Protein AF-A0A351UWR7-F1 (afdb_monomer_lite)

Radius of gyration: 14.86 Å; chains: 1; bounding box: 31×18×54 Å

Sequence (69 aa):
MKKIFGLFKTHLDIGFTDMAKNVTENYMNHFLPNAMKIARQMRGEKERFIWTTGSLAWTAIYHTHRMHE

pLDDT: mean 77.47, std 13.75, range [38.62, 93.44]

Structure (mmCIF, N/CA/C/O backbone):
data_AF-A0A351UWR7-F1
#
_entry.id   AF-A0A351UWR7-F1
#
loop_
_atom_site.group_PDB
_atom_site.id
_atom_site.type_symbol
_atom_site.label_atom_id
_atom_site.label_alt_id
_atom_site.label_comp_id
_atom_site.label_asym_id
_atom_site.label_entity_id
_atom_site.label_seq_id
_atom_site.pdbx_PDB_ins_code
_atom_site.Cartn_x
_atom_site.Cartn_y
_atom_site.Cartn_z
_atom_site.occupancy
_atom_site.B_iso_or_equiv
_atom_site.auth_seq_id
_atom_site.auth_comp_id
_atom_site.auth_asym_id
_atom_site.auth_atom_id
_atom_site.pdbx_PDB_model_num
ATOM 1 N N . MET A 1 1 ? -6.141 9.647 31.068 1.00 73.38 1 MET A N 1
ATOM 2 C CA . MET A 1 1 ? -5.471 8.702 30.140 1.00 73.38 1 MET A CA 1
ATOM 3 C C . MET A 1 1 ? -5.274 9.378 28.789 1.00 73.38 1 MET A C 1
ATOM 5 O O . MET A 1 1 ? -6.172 10.104 28.379 1.00 73.38 1 MET A O 1
ATOM 9 N N . LYS A 1 2 ? -4.138 9.175 28.105 1.00 88.75 2 LYS A N 1
ATOM 10 C CA . LYS A 1 2 ? -3.922 9.693 26.740 1.00 88.75 2 LYS A CA 1
ATOM 11 C C . LYS A 1 2 ? -4.423 8.670 25.715 1.00 88.75 2 LYS A C 1
ATOM 13 O O . LYS A 1 2 ? -4.129 7.486 25.847 1.00 88.75 2 LYS A O 1
ATOM 18 N N . LYS A 1 3 ? -5.184 9.120 24.716 1.00 87.94 3 LYS A N 1
ATOM 19 C CA . LYS A 1 3 ? -5.655 8.280 23.607 1.00 87.94 3 LYS A CA 1
ATOM 20 C C . LYS A 1 3 ? -4.551 8.169 22.554 1.00 87.94 3 LYS A C 1
ATOM 22 O O . LYS A 1 3 ? -4.027 9.192 22.124 1.00 87.94 3 LYS A O 1
ATOM 27 N N . ILE A 1 4 ? -4.215 6.947 22.152 1.00 86.50 4 ILE A N 1
ATOM 28 C CA . ILE A 1 4 ? -3.227 6.663 21.104 1.00 86.50 4 ILE A CA 1
ATOM 29 C C . ILE A 1 4 ? -3.975 6.186 19.861 1.00 86.50 4 ILE A C 1
ATOM 31 O O . ILE A 1 4 ? -4.873 5.351 19.959 1.00 86.50 4 ILE A O 1
ATOM 35 N N . PHE A 1 5 ? -3.606 6.723 18.701 1.00 81.56 5 PHE A N 1
ATOM 36 C CA . PHE A 1 5 ? -4.113 6.283 17.406 1.00 81.56 5 PHE A CA 1
ATOM 37 C C . PHE A 1 5 ? -2.994 5.561 16.657 1.00 81.56 5 PHE A C 1
ATOM 39 O O . PHE A 1 5 ? -1.931 6.136 16.435 1.00 81.56 5 PHE A O 1
ATOM 46 N N . GLY A 1 6 ? -3.233 4.308 16.273 1.00 75.94 6 GLY A N 1
ATOM 47 C CA . GLY A 1 6 ? -2.364 3.583 15.350 1.00 75.94 6 GLY A CA 1
ATOM 48 C C . GLY A 1 6 ? -2.751 3.918 13.914 1.00 75.94 6 GLY A C 1
ATOM 49 O O . GLY A 1 6 ? -3.892 3.677 13.523 1.00 75.94 6 GLY A O 1
ATOM 50 N N . LEU A 1 7 ? -1.821 4.482 13.142 1.00 76.31 7 LEU A N 1
ATOM 51 C CA . LEU A 1 7 ? -2.001 4.720 11.711 1.00 76.31 7 LEU A CA 1
ATOM 52 C C . LEU A 1 7 ? -1.012 3.870 10.922 1.00 76.31 7 LEU A C 1
ATOM 54 O O . LEU A 1 7 ? 0.196 3.942 11.141 1.00 76.31 7 LEU A O 1
ATOM 58 N N . PHE A 1 8 ? -1.536 3.113 9.965 1.00 75.31 8 PHE A N 1
ATOM 59 C CA . PHE A 1 8 ? -0.734 2.346 9.025 1.00 75.31 8 PHE A CA 1
ATOM 60 C C . PHE A 1 8 ? -0.598 3.151 7.735 1.00 75.31 8 PHE A C 1
ATOM 62 O O . PHE A 1 8 ? -1.599 3.519 7.121 1.00 75.31 8 PHE A O 1
ATOM 69 N N . LYS A 1 9 ? 0.642 3.434 7.327 1.00 75.44 9 LYS A N 1
ATOM 70 C CA . LYS A 1 9 ? 0.942 4.086 6.049 1.00 75.44 9 LYS A CA 1
ATOM 71 C C . LYS A 1 9 ? 1.984 3.304 5.275 1.00 75.44 9 LYS A C 1
ATOM 73 O O . LYS A 1 9 ? 2.893 2.722 5.863 1.00 75.44 9 LYS A O 1
ATOM 78 N N . THR A 1 10 ? 1.887 3.385 3.957 1.00 76.62 10 THR A N 1
ATOM 79 C CA . THR A 1 10 ? 2.898 2.872 3.036 1.00 76.62 10 THR A CA 1
ATOM 80 C C . THR A 1 10 ? 3.496 4.061 2.297 1.00 76.62 10 THR A C 1
ATOM 82 O O . THR A 1 10 ? 2.756 4.870 1.741 1.00 76.62 10 THR A O 1
ATOM 85 N N . HIS A 1 11 ? 4.820 4.197 2.326 1.00 79.56 11 HIS A N 1
ATOM 86 C CA . HIS A 1 11 ? 5.515 5.130 1.442 1.00 79.56 11 HIS A CA 1
ATOM 87 C C . HIS A 1 11 ? 5.630 4.487 0.057 1.00 79.56 11 HIS A C 1
ATOM 89 O O . HIS A 1 11 ? 5.828 3.277 -0.029 1.00 79.56 11 HIS A O 1
ATOM 95 N N . LEU A 1 12 ? 5.424 5.265 -1.002 1.00 78.50 12 LEU A N 1
ATOM 96 C CA . LEU A 1 12 ? 5.438 4.773 -2.375 1.00 78.50 12 LEU A CA 1
ATOM 97 C C . LEU A 1 12 ? 6.536 5.503 -3.137 1.00 78.50 12 LEU A C 1
ATOM 99 O O . LEU A 1 12 ? 6.392 6.689 -3.426 1.00 78.50 12 LEU A O 1
ATOM 103 N N . ASP A 1 13 ? 7.563 4.752 -3.513 1.00 80.94 13 ASP A N 1
ATOM 104 C CA . ASP A 1 13 ? 8.670 5.232 -4.330 1.00 80.94 13 ASP A CA 1
ATOM 105 C C . ASP A 1 13 ? 8.671 4.492 -5.669 1.00 80.94 13 ASP A C 1
ATOM 107 O O . ASP A 1 13 ? 9.024 3.315 -5.751 1.00 80.94 13 ASP A O 1
ATOM 111 N N . ILE A 1 14 ? 8.254 5.172 -6.736 1.00 80.31 14 ILE A N 1
ATOM 112 C CA . ILE A 1 14 ? 8.196 4.597 -8.085 1.00 80.31 14 ILE A CA 1
ATOM 113 C C . ILE A 1 14 ? 9.509 4.894 -8.801 1.00 80.31 14 ILE A C 1
ATOM 115 O O . ILE A 1 14 ? 9.882 6.056 -8.939 1.00 80.31 14 ILE A O 1
ATOM 119 N N . GLY A 1 15 ? 10.192 3.860 -9.296 1.00 74.06 15 GLY A N 1
ATOM 120 C CA . GLY A 1 15 ? 11.445 4.038 -10.037 1.00 74.06 15 GLY A CA 1
ATOM 121 C C . GLY A 1 15 ? 12.687 4.208 -9.159 1.00 74.06 15 GLY A C 1
ATOM 122 O O . GLY A 1 15 ? 13.768 4.419 -9.697 1.00 74.06 15 GLY A O 1
ATOM 123 N N . PHE A 1 16 ? 12.545 4.127 -7.831 1.00 80.06 16 PHE A N 1
ATOM 124 C CA . PHE A 1 16 ? 13.667 4.196 -6.890 1.00 80.06 16 PHE A CA 1
ATOM 125 C C . PHE A 1 16 ? 14.107 2.808 -6.415 1.00 80.06 16 PHE A C 1
ATOM 127 O O . PHE A 1 16 ? 15.285 2.475 -6.471 1.00 80.06 16 PHE A O 1
ATOM 134 N N . THR A 1 17 ? 13.156 1.989 -5.958 1.00 82.12 17 THR A N 1
ATOM 135 C CA . THR A 1 17 ? 13.422 0.643 -5.423 1.00 82.12 17 THR A CA 1
ATOM 136 C C . THR A 1 17 ? 13.512 -0.429 -6.507 1.00 82.12 17 THR A C 1
ATOM 138 O O . THR A 1 17 ? 14.187 -1.434 -6.312 1.00 82.12 17 THR A O 1
ATOM 141 N N . ASP A 1 18 ? 12.846 -0.210 -7.641 1.00 88.62 18 ASP A N 1
ATOM 142 C CA . ASP A 1 18 ? 12.896 -1.027 -8.855 1.00 88.62 18 ASP A CA 1
ATOM 143 C C . ASP A 1 18 ? 12.367 -0.187 -10.036 1.00 88.62 18 ASP A C 1
ATOM 145 O O . ASP A 1 18 ? 11.902 0.947 -9.849 1.00 88.62 18 ASP A O 1
ATOM 149 N N . MET A 1 19 ? 12.402 -0.734 -11.253 1.00 90.19 19 MET A N 1
ATOM 150 C CA . MET A 1 19 ? 11.793 -0.145 -12.437 1.00 90.19 19 MET A CA 1
ATOM 151 C C . MET A 1 19 ? 10.361 0.301 -12.138 1.00 90.19 19 MET A C 1
ATOM 153 O O . MET A 1 19 ? 9.549 -0.453 -11.599 1.00 90.19 19 MET A O 1
ATOM 157 N N . ALA A 1 20 ? 10.032 1.523 -12.563 1.00 85.81 20 ALA A N 1
ATOM 158 C CA . ALA A 1 20 ? 8.720 2.128 -12.350 1.00 85.81 20 ALA A CA 1
ATOM 159 C C . ALA A 1 20 ? 7.563 1.201 -12.764 1.00 85.81 20 ALA A C 1
ATOM 161 O O . ALA A 1 20 ? 6.549 1.129 -12.068 1.00 85.81 20 ALA A O 1
ATOM 162 N N . LYS A 1 21 ? 7.746 0.451 -13.860 1.00 86.69 21 LYS A N 1
ATOM 163 C CA . LYS A 1 21 ? 6.798 -0.559 -14.336 1.00 86.69 21 LYS A CA 1
ATOM 164 C C . LYS A 1 21 ? 6.568 -1.662 -13.299 1.00 86.69 21 LYS A C 1
ATOM 166 O O . LYS A 1 21 ? 5.427 -1.868 -12.906 1.00 86.69 21 LYS A O 1
ATOM 171 N N . ASN A 1 22 ? 7.629 -2.310 -12.822 1.00 89.44 22 ASN A N 1
ATOM 172 C CA . ASN A 1 22 ? 7.536 -3.420 -11.869 1.00 89.44 22 ASN A CA 1
ATOM 173 C C . ASN A 1 22 ? 6.900 -2.975 -10.550 1.00 89.44 22 ASN A C 1
ATOM 175 O O . ASN A 1 22 ? 6.009 -3.648 -10.032 1.00 89.44 22 ASN A O 1
ATOM 179 N N . VAL A 1 23 ? 7.311 -1.812 -10.026 1.00 86.38 23 VAL A N 1
ATOM 180 C CA . VAL A 1 23 ? 6.713 -1.248 -8.806 1.00 86.38 23 VAL A CA 1
ATOM 181 C C . VAL A 1 23 ? 5.221 -1.006 -9.021 1.00 86.38 23 VAL A C 1
ATOM 183 O O . VAL A 1 23 ? 4.406 -1.424 -8.201 1.00 86.38 23 VAL A O 1
ATOM 186 N N . THR A 1 24 ? 4.845 -0.394 -10.146 1.00 84.50 24 THR A N 1
ATOM 187 C CA . THR A 1 24 ? 3.436 -0.130 -10.464 1.00 84.50 24 THR A CA 1
ATOM 188 C C . THR A 1 24 ? 2.642 -1.430 -10.581 1.00 84.50 24 THR A C 1
ATOM 190 O O . THR A 1 24 ? 1.624 -1.575 -9.909 1.00 84.50 24 THR A O 1
ATOM 193 N N . GLU A 1 25 ? 3.120 -2.408 -11.352 1.00 86.69 25 GLU A N 1
ATOM 194 C CA . GLU A 1 25 ? 2.471 -3.717 -11.511 1.00 86.69 25 GLU A CA 1
ATOM 195 C C . GLU A 1 25 ? 2.304 -4.441 -10.172 1.00 86.69 25 GLU A C 1
ATOM 197 O O . GLU A 1 25 ? 1.249 -5.016 -9.905 1.00 86.69 25 GLU A O 1
ATOM 202 N N . ASN A 1 26 ? 3.295 -4.364 -9.283 1.00 87.06 26 ASN A N 1
ATOM 203 C CA . ASN A 1 26 ? 3.205 -4.975 -7.964 1.00 87.06 26 ASN A CA 1
ATOM 204 C C . ASN A 1 26 ? 2.126 -4.313 -7.085 1.00 87.06 26 ASN A C 1
ATOM 206 O O . ASN A 1 26 ? 1.350 -4.995 -6.408 1.00 87.06 26 ASN A O 1
ATOM 210 N N . TYR A 1 27 ? 2.015 -2.982 -7.136 1.00 86.00 27 TYR A N 1
ATOM 211 C CA . TYR A 1 27 ? 0.927 -2.263 -6.468 1.00 86.00 27 TYR A CA 1
ATOM 212 C C . TYR A 1 27 ? -0.446 -2.633 -7.030 1.00 86.00 27 TYR A C 1
ATOM 214 O O . TYR A 1 27 ? -1.368 -2.883 -6.248 1.00 86.00 27 TYR A O 1
ATOM 222 N N . MET A 1 28 ? -0.566 -2.719 -8.354 1.00 84.81 28 MET A N 1
ATOM 223 C CA . MET A 1 28 ? -1.807 -3.070 -9.048 1.00 84.81 28 MET A CA 1
ATOM 224 C C . MET A 1 28 ? -2.273 -4.489 -8.744 1.00 84.81 28 MET A C 1
ATOM 226 O O . MET A 1 28 ? -3.446 -4.703 -8.439 1.00 84.81 28 MET A O 1
ATOM 230 N N . ASN A 1 29 ? -1.355 -5.450 -8.806 1.00 88.38 29 ASN A N 1
ATOM 231 C CA . ASN A 1 29 ? -1.701 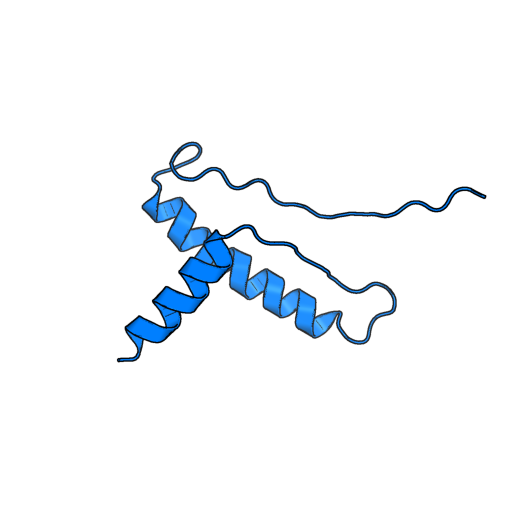-6.866 -8.800 1.00 88.38 29 ASN A CA 1
ATOM 232 C C . ASN A 1 29 ? -1.687 -7.474 -7.394 1.00 88.38 29 ASN A C 1
ATOM 234 O O . ASN A 1 29 ? -2.368 -8.471 -7.158 1.00 88.38 29 ASN A O 1
ATOM 238 N N . HIS A 1 30 ? -0.966 -6.870 -6.441 1.00 89.44 30 HIS A N 1
ATOM 239 C CA . HIS A 1 30 ? -0.807 -7.437 -5.101 1.00 89.44 30 HIS A CA 1
ATOM 240 C C . HIS A 1 30 ? -1.244 -6.484 -3.988 1.00 89.44 30 HIS A C 1
ATOM 242 O O . HIS A 1 30 ? -2.127 -6.839 -3.203 1.00 89.44 30 HIS A O 1
ATOM 248 N N . PHE A 1 31 ? -0.673 -5.279 -3.886 1.00 87.12 31 PHE A N 1
ATOM 249 C CA . PHE A 1 31 ? -0.920 -4.429 -2.711 1.00 87.12 31 PHE A CA 1
ATOM 250 C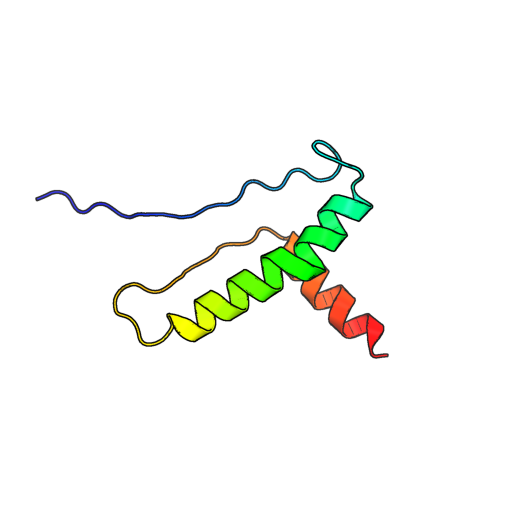 C . PHE A 1 31 ? -2.343 -3.861 -2.663 1.00 87.12 31 PHE A C 1
ATOM 252 O O . PHE A 1 31 ? -3.014 -4.011 -1.637 1.00 87.12 31 PHE A O 1
ATOM 259 N N . LEU A 1 32 ? -2.835 -3.263 -3.757 1.00 85.38 32 LEU A N 1
ATOM 260 C CA . LEU A 1 32 ? -4.194 -2.712 -3.811 1.00 85.38 32 LEU A CA 1
ATOM 261 C C . LEU A 1 32 ? -5.264 -3.806 -3.595 1.00 85.38 32 LEU A C 1
ATOM 263 O O . LEU A 1 32 ? -6.121 -3.620 -2.721 1.00 85.38 32 LEU A O 1
ATOM 267 N N . PRO A 1 33 ? -5.230 -4.967 -4.290 1.00 87.81 33 PRO A N 1
ATOM 268 C CA . PRO A 1 33 ? -6.226 -6.019 -4.091 1.00 87.81 33 PRO A CA 1
ATOM 269 C C . PRO A 1 33 ? -6.238 -6.582 -2.669 1.00 87.81 33 PRO A C 1
ATOM 271 O O . PRO A 1 33 ? -7.312 -6.772 -2.087 1.00 87.81 33 PRO A O 1
ATOM 274 N N . ASN A 1 34 ? -5.061 -6.804 -2.077 1.00 88.94 34 ASN A N 1
ATOM 275 C CA . ASN A 1 34 ? -4.965 -7.320 -0.714 1.00 88.94 34 ASN A CA 1
ATOM 276 C C . ASN A 1 34 ? -5.485 -6.312 0.310 1.00 88.94 34 ASN A C 1
ATOM 278 O O . ASN A 1 34 ? -6.265 -6.688 1.185 1.00 88.94 34 ASN A O 1
ATOM 282 N N . ALA A 1 35 ? -5.149 -5.030 0.173 1.00 86.81 35 ALA A N 1
ATOM 283 C CA . ALA A 1 35 ? -5.681 -4.001 1.059 1.00 86.81 35 ALA A CA 1
ATOM 284 C C . ALA A 1 35 ? -7.215 -3.906 0.980 1.00 86.81 35 ALA A C 1
ATOM 286 O O . ALA A 1 35 ? -7.880 -3.834 2.015 1.00 86.81 35 ALA A O 1
ATOM 287 N N . MET A 1 36 ? -7.801 -3.993 -0.222 1.00 87.25 36 MET A N 1
ATOM 288 C CA . MET A 1 36 ? -9.260 -4.051 -0.392 1.00 87.25 36 MET A CA 1
ATOM 289 C C . MET A 1 36 ? -9.877 -5.305 0.238 1.00 87.25 36 MET A C 1
ATOM 291 O O . MET A 1 36 ? -10.959 -5.236 0.829 1.00 87.25 36 MET A O 1
ATOM 295 N N . LYS A 1 37 ? -9.215 -6.463 0.127 1.00 90.81 37 LYS A N 1
ATOM 296 C CA . LYS A 1 37 ? -9.654 -7.707 0.776 1.00 90.81 37 LYS A CA 1
ATOM 297 C C . LYS A 1 37 ? -9.705 -7.544 2.296 1.00 90.81 37 LYS A C 1
ATOM 299 O O . LYS A 1 37 ? -10.758 -7.803 2.877 1.00 90.81 37 LYS A O 1
ATOM 304 N N . ILE A 1 38 ? -8.630 -7.049 2.908 1.00 90.19 38 ILE A N 1
ATOM 305 C CA . ILE A 1 38 ? -8.568 -6.809 4.356 1.00 90.19 38 ILE A CA 1
ATOM 306 C C . ILE A 1 38 ? -9.615 -5.774 4.785 1.00 90.19 38 ILE A C 1
ATOM 308 O O . ILE A 1 38 ? -10.359 -6.012 5.734 1.00 90.19 38 ILE A O 1
ATOM 312 N N . ALA A 1 39 ? -9.759 -4.670 4.044 1.00 88.56 39 ALA A N 1
ATOM 313 C CA . ALA A 1 39 ? -10.773 -3.652 4.322 1.00 88.56 39 ALA A CA 1
ATOM 314 C C . ALA A 1 39 ? -12.203 -4.220 4.320 1.00 88.56 39 ALA A C 1
ATOM 316 O O . ALA A 1 39 ? -13.033 -3.820 5.136 1.00 88.56 39 ALA A O 1
ATOM 317 N N . ARG A 1 40 ? -12.509 -5.157 3.410 1.00 90.31 40 ARG A N 1
ATOM 318 C CA . ARG A 1 40 ? -13.805 -5.854 3.389 1.00 90.31 40 ARG A CA 1
ATOM 319 C C . ARG A 1 40 ? -13.974 -6.778 4.590 1.00 90.31 40 ARG A C 1
ATOM 321 O O . ARG A 1 40 ? -15.031 -6.739 5.210 1.00 90.31 40 ARG A O 1
ATOM 328 N N . GLN A 1 41 ? -12.950 -7.560 4.926 1.00 93.44 41 GLN A N 1
ATOM 329 C CA . GLN A 1 41 ? -12.992 -8.494 6.056 1.00 93.44 41 GLN A CA 1
ATOM 330 C C . GLN A 1 41 ? -13.150 -7.770 7.399 1.00 93.44 41 GLN A C 1
ATOM 332 O O . GLN A 1 41 ? -13.915 -8.214 8.242 1.00 93.44 41 GLN A O 1
ATOM 337 N N . MET A 1 42 ? -12.502 -6.617 7.571 1.00 92.38 42 MET A N 1
ATOM 338 C CA . MET A 1 42 ? -12.506 -5.862 8.831 1.00 92.38 42 MET A CA 1
ATOM 339 C C . MET A 1 42 ? -13.633 -4.821 8.926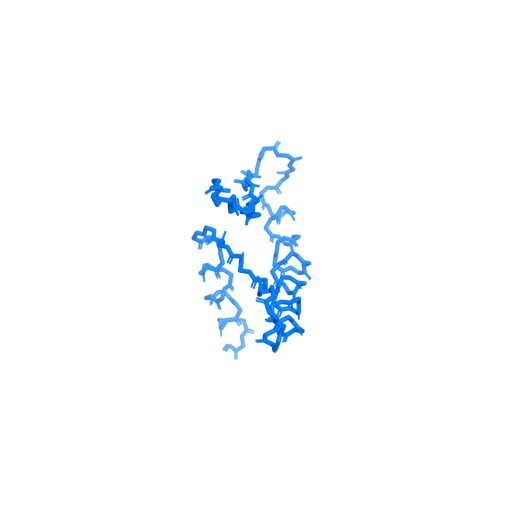 1.00 92.38 42 MET A C 1
ATOM 341 O O . MET A 1 42 ? -13.639 -3.989 9.830 1.00 92.38 42 MET A O 1
ATOM 345 N N . ARG A 1 43 ? -14.592 -4.817 7.990 1.00 88.69 43 ARG A N 1
ATOM 346 C CA . ARG A 1 43 ? -15.668 -3.809 7.952 1.00 88.69 43 ARG A CA 1
ATOM 347 C C . ARG A 1 43 ? -16.635 -3.913 9.136 1.00 88.69 43 ARG A C 1
ATOM 349 O O . ARG A 1 43 ? -17.167 -2.886 9.550 1.00 88.69 43 ARG A O 1
ATOM 356 N N . GLY A 1 44 ? -16.872 -5.127 9.633 1.00 90.25 44 GLY A N 1
ATOM 357 C CA . GLY A 1 44 ? -17.737 -5.397 10.788 1.00 90.25 44 GLY A CA 1
ATOM 358 C C . GLY A 1 44 ? -17.010 -5.374 12.133 1.00 90.25 44 GLY A C 1
ATOM 359 O O . GLY A 1 44 ? -17.659 -5.442 13.171 1.00 90.25 44 GLY A O 1
ATOM 360 N N . GLU A 1 45 ? -15.683 -5.261 12.117 1.00 91.31 45 GLU A N 1
ATOM 361 C CA . GLU A 1 45 ? -14.864 -5.292 13.322 1.00 91.31 45 GLU A CA 1
ATOM 362 C C . GLU A 1 45 ? -14.808 -3.921 13.998 1.00 91.31 45 GLU A C 1
ATOM 364 O O . GLU A 1 45 ? -14.927 -2.867 13.359 1.00 91.31 45 GLU A O 1
ATOM 369 N N . LYS A 1 46 ? -14.5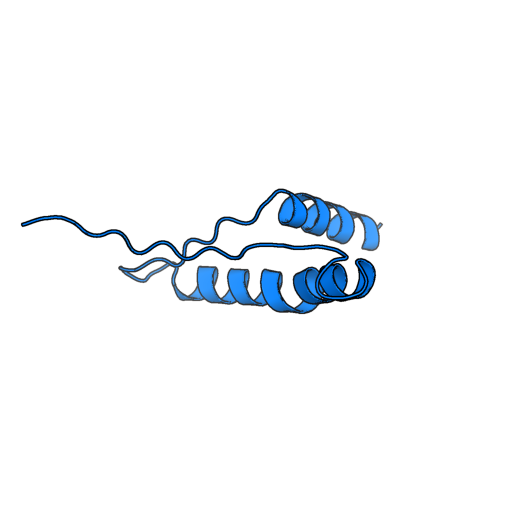90 -3.933 15.316 1.00 87.00 46 LYS A N 1
ATOM 370 C CA . LYS A 1 46 ? -14.421 -2.710 16.110 1.00 87.00 46 LYS A CA 1
ATOM 371 C C . LYS A 1 46 ? -13.201 -1.919 15.634 1.00 87.00 46 LYS A C 1
ATOM 373 O O . LYS A 1 46 ? -13.268 -0.697 15.464 1.00 87.00 46 LYS A O 1
ATOM 378 N N . GLU A 1 47 ? -12.099 -2.613 15.379 1.00 84.12 47 GLU A N 1
ATOM 379 C CA . GLU A 1 47 ? -10.896 -2.070 14.764 1.00 84.12 47 GLU A CA 1
ATOM 380 C C . GLU A 1 47 ? -10.990 -2.198 13.239 1.00 84.12 47 GLU A C 1
ATOM 382 O O . GLU A 1 47 ? -10.654 -3.223 12.653 1.00 84.12 47 GLU A O 1
ATOM 387 N N . ARG A 1 48 ? -11.445 -1.137 12.565 1.00 85.06 48 ARG A N 1
ATOM 388 C CA . ARG A 1 48 ? -11.515 -1.113 11.097 1.00 85.06 48 ARG A CA 1
ATOM 389 C C . ARG A 1 48 ? -10.131 -0.952 10.477 1.00 85.06 48 ARG A C 1
ATOM 391 O O . ARG A 1 48 ? -9.338 -0.122 10.919 1.00 85.06 48 ARG A O 1
ATOM 398 N N . PHE A 1 49 ? -9.892 -1.645 9.368 1.00 85.62 49 PHE A N 1
ATOM 399 C CA . PHE A 1 49 ? -8.741 -1.368 8.516 1.00 85.62 49 PHE A CA 1
ATOM 400 C C . PHE A 1 49 ? -9.024 -0.164 7.613 1.00 85.62 49 PHE A C 1
ATOM 402 O O . PHE A 1 49 ? -9.890 -0.218 6.738 1.00 85.62 49 PHE A O 1
ATOM 409 N N . ILE A 1 50 ? -8.292 0.927 7.839 1.00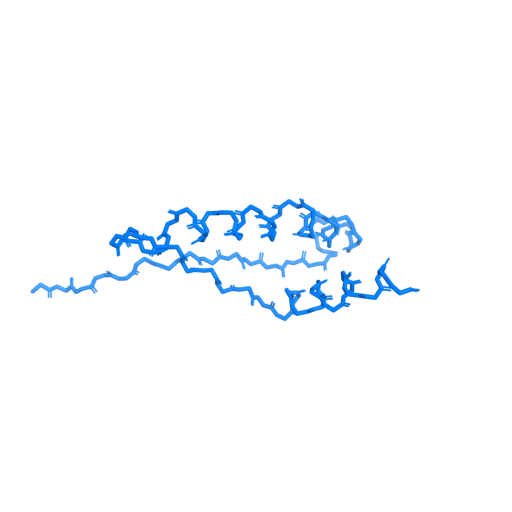 80.06 50 ILE A N 1
ATOM 410 C CA . ILE A 1 50 ? -8.350 2.147 7.031 1.00 80.06 50 ILE A CA 1
ATOM 411 C C . ILE A 1 50 ? -6.985 2.320 6.378 1.00 80.06 50 ILE A C 1
ATOM 413 O O . ILE A 1 50 ? -5.990 2.530 7.068 1.00 80.06 50 ILE A O 1
ATOM 417 N N . TRP A 1 51 ? -6.950 2.245 5.052 1.00 77.62 51 TRP A N 1
ATOM 418 C CA . TRP A 1 51 ? -5.736 2.461 4.278 1.00 77.62 51 TRP A CA 1
ATOM 419 C C . TRP A 1 51 ? -5.900 3.683 3.390 1.00 77.62 51 TRP A C 1
ATOM 421 O O . TRP A 1 51 ? -6.808 3.751 2.562 1.00 77.62 51 TRP A O 1
ATOM 431 N N . THR A 1 52 ? -5.027 4.663 3.587 1.00 68.69 52 THR A N 1
ATOM 432 C CA . THR A 1 52 ? -4.937 5.849 2.744 1.00 68.69 52 THR A CA 1
ATOM 433 C C . THR A 1 52 ? -3.874 5.610 1.682 1.00 68.69 52 THR A C 1
ATOM 435 O O . THR A 1 52 ? -2.675 5.616 1.954 1.00 68.69 52 THR A O 1
ATOM 438 N N . THR A 1 53 ? -4.306 5.383 0.448 1.00 65.69 53 THR A N 1
ATOM 439 C CA . THR A 1 53 ? -3.407 5.339 -0.707 1.00 65.69 53 THR A CA 1
ATOM 440 C C . THR A 1 53 ? -3.253 6.728 -1.300 1.00 65.69 53 THR A C 1
ATOM 442 O O . THR A 1 53 ? -4.244 7.444 -1.444 1.00 65.69 53 THR A O 1
ATOM 445 N N . GLY A 1 54 ? -2.036 7.088 -1.709 1.00 63.91 54 GLY A N 1
ATOM 446 C CA . GLY A 1 54 ? -1.812 8.265 -2.551 1.00 63.91 54 GLY A CA 1
ATOM 447 C C . GLY A 1 54 ? -2.504 8.151 -3.918 1.00 63.91 54 GLY A C 1
ATOM 448 O O . GLY A 1 54 ? -3.095 7.122 -4.252 1.00 63.91 54 GLY A O 1
ATOM 449 N N . SER A 1 55 ? -2.389 9.204 -4.730 1.00 60.25 55 SER A N 1
ATOM 450 C CA . SER A 1 55 ? -3.000 9.354 -6.065 1.00 60.25 55 SER A CA 1
ATOM 451 C C . SER A 1 55 ? -2.822 8.159 -7.016 1.00 60.25 55 SER A C 1
ATOM 453 O O . SER A 1 55 ? -3.648 7.977 -7.904 1.00 60.25 55 SER A O 1
ATOM 455 N N . LEU A 1 56 ? -1.820 7.297 -6.805 1.00 62.66 56 LEU A N 1
ATOM 456 C CA . LEU A 1 56 ? -1.631 6.060 -7.569 1.00 62.66 56 LEU A CA 1
ATOM 457 C C . LEU A 1 56 ? -2.873 5.153 -7.584 1.00 62.66 56 LEU A C 1
ATOM 459 O O . LEU A 1 56 ? -3.174 4.571 -8.619 1.00 62.66 56 LEU A O 1
ATOM 463 N N . ALA A 1 57 ? -3.620 5.039 -6.478 1.00 62.41 57 ALA A N 1
ATOM 464 C CA . ALA A 1 57 ? -4.830 4.210 -6.460 1.00 62.41 57 ALA A CA 1
ATOM 465 C C . ALA A 1 57 ? -5.935 4.754 -7.376 1.00 62.41 57 ALA A C 1
ATOM 467 O O . ALA A 1 57 ? -6.745 3.990 -7.890 1.00 62.41 57 ALA A O 1
ATOM 468 N N . TRP A 1 58 ? -5.958 6.065 -7.614 1.00 59.31 58 TRP A N 1
ATOM 469 C CA . TRP A 1 58 ? -6.863 6.663 -8.588 1.00 59.31 58 TRP A CA 1
ATOM 470 C C . TRP A 1 58 ? -6.451 6.269 -10.005 1.00 59.31 58 TRP A C 1
ATOM 472 O O . TRP A 1 58 ? -7.253 5.709 -10.744 1.00 59.31 58 TRP A O 1
ATOM 482 N N . THR A 1 59 ? -5.176 6.450 -10.351 1.00 60.00 59 THR A N 1
ATOM 483 C CA . THR A 1 59 ? -4.617 6.043 -11.649 1.00 60.00 59 THR A CA 1
ATOM 484 C C . THR A 1 59 ? -4.831 4.550 -11.912 1.00 60.00 59 THR A C 1
ATOM 486 O O . THR A 1 59 ? -5.259 4.167 -12.996 1.00 60.00 59 THR A O 1
ATOM 489 N N . ALA A 1 60 ? -4.637 3.717 -10.889 1.00 58.16 60 ALA A N 1
ATOM 490 C CA . ALA A 1 60 ? -4.937 2.292 -10.892 1.00 58.16 60 ALA A CA 1
ATOM 491 C C . ALA A 1 60 ? -6.386 1.991 -11.298 1.00 58.16 60 ALA A C 1
ATOM 493 O O . ALA A 1 60 ? -6.614 1.287 -12.279 1.00 58.16 60 ALA A O 1
ATOM 494 N N . ILE A 1 61 ? -7.351 2.568 -10.571 1.00 59.88 61 ILE A N 1
ATOM 495 C CA . ILE A 1 61 ? -8.789 2.392 -10.816 1.00 59.88 61 ILE A CA 1
ATOM 496 C C . ILE A 1 61 ? -9.157 2.852 -12.235 1.00 59.88 61 ILE A C 1
ATOM 498 O O . ILE A 1 61 ? -9.878 2.140 -12.942 1.00 59.88 61 ILE A O 1
ATOM 502 N N . TYR A 1 62 ? -8.616 3.994 -12.672 1.00 58.91 62 TYR A N 1
ATOM 503 C CA . TYR A 1 62 ? -8.831 4.552 -14.010 1.00 58.91 62 TYR A CA 1
ATOM 504 C C . TYR A 1 62 ? -8.295 3.649 -15.123 1.00 58.91 62 TYR A C 1
ATOM 506 O O . TYR A 1 62 ? -8.989 3.430 -16.115 1.00 58.91 62 TYR A O 1
ATOM 514 N N . HIS A 1 63 ? -7.094 3.087 -14.967 1.00 56.81 63 HIS A N 1
ATOM 515 C CA . HIS A 1 63 ? -6.538 2.175 -15.967 1.00 56.81 63 HIS A CA 1
ATOM 516 C C . HIS A 1 63 ? -7.282 0.838 -16.010 1.00 56.81 63 HIS A C 1
ATOM 518 O O . HIS A 1 63 ? -7.516 0.330 -17.104 1.00 56.81 63 HIS A O 1
ATOM 524 N N . THR A 1 64 ? -7.732 0.296 -14.872 1.00 51.66 64 THR A N 1
ATOM 525 C CA . THR A 1 64 ? -8.574 -0.917 -14.879 1.00 51.66 64 THR A CA 1
ATOM 526 C C . THR A 1 64 ? -9.911 -0.722 -15.592 1.00 51.66 64 THR A C 1
ATOM 528 O O . THR A 1 64 ? -10.382 -1.665 -16.212 1.00 51.66 64 THR A O 1
ATOM 531 N N . HIS A 1 65 ? -10.513 0.474 -15.564 1.00 52.38 65 HIS A N 1
ATOM 532 C CA . HIS A 1 65 ? -11.747 0.735 -16.321 1.00 52.38 65 HIS A CA 1
ATOM 533 C C . HIS A 1 65 ? -11.519 0.797 -17.838 1.00 52.38 65 HIS A C 1
ATOM 535 O O . HIS A 1 65 ? -12.388 0.375 -18.589 1.00 52.38 65 HIS A O 1
ATOM 541 N N . ARG A 1 66 ? -10.350 1.262 -18.299 1.00 49.59 66 ARG A N 1
ATOM 542 C CA . ARG A 1 66 ? -10.036 1.369 -19.735 1.00 49.59 66 ARG A CA 1
ATOM 543 C C . ARG A 1 66 ? -9.530 0.092 -20.403 1.00 49.59 66 ARG A C 1
ATOM 545 O O . ARG A 1 66 ? -9.490 0.048 -21.620 1.00 49.59 66 ARG A O 1
ATOM 552 N N . MET A 1 67 ? -9.127 -0.922 -19.640 1.00 43.66 67 MET A N 1
ATOM 553 C CA . MET A 1 67 ? -8.710 -2.221 -20.196 1.00 43.66 67 MET A CA 1
ATOM 554 C C . MET A 1 67 ? -9.900 -3.148 -20.518 1.00 43.66 67 MET A C 1
ATOM 556 O O . MET A 1 67 ? -9.696 -4.248 -21.024 1.00 43.66 67 MET A O 1
ATOM 560 N N . HIS A 1 68 ? -11.126 -2.725 -20.192 1.00 46.50 68 HIS A N 1
ATOM 561 C CA . HIS A 1 68 ? -12.374 -3.436 -20.485 1.00 46.50 68 HIS A CA 1
ATOM 562 C C . HIS A 1 68 ? -13.251 -2.718 -21.537 1.00 46.50 68 HIS A C 1
ATOM 564 O O . HIS A 1 68 ? -14.387 -3.138 -21.750 1.00 46.50 68 HIS A O 1
ATOM 570 N N . GLU A 1 69 ? -12.721 -1.678 -22.195 1.00 38.62 69 GLU A N 1
ATOM 571 C CA . GLU A 1 69 ? -13.257 -1.052 -23.420 1.00 38.62 69 GLU A CA 1
ATOM 572 C C . GLU A 1 69 ? -12.356 -1.401 -24.612 1.00 38.62 69 GLU A C 1
ATOM 574 O O . GLU A 1 69 ? -12.904 -1.623 -25.714 1.00 38.62 69 GLU A O 1
#

Secondary structure (DSSP, 8-state):
-------------TTTSS-HHHHHHHIIIIIHHHHHHHHHHGGGSSS-------THHHHHHHHHHHTT-

Foldseek 3Di:
DDDDDDDDADDQDACPVDHNVVSLVCCLPPVVVVLVVQQVVCVPPPDGRDYDDPCSVVVSVVVVVVVVD

=== Feature glossary ===
Key to the feature types in this record:

— What the protein is —

Primary structure: the covalent order of the twenty standard amino acids along the backbone. Two proteins with the same sequence will (almost always) fold to the same structure; two with 30% identity often share a fold but not the details.

Database cross-references. InterPro integrates a dozen domain/family signature databases into unified entries with residue-range hits. GO terms attach function/process/location labels with evidence codes. CATH codes position the fold in a four-level structural taxonomy. Organism is the NCBI-taxonomy species name.

— Where its atoms are —

The mmCIF block holds the 3D Cartesian coordinates of each backbone atom (N, Cα, C, O) in ångströms. mmCIF is the PDB's canonical archive format — a tagged-loop text representation of the atomic model.

Six rendered views show the 3D structure from the faces of a cube — i.e. along ±x, ±y, ±z. Rendering representation is drawn randomly per protein from cartoon (secondary-structure ribbons), sticks (backbone bonds), or molecular surface; coloring is either N→C rainbow (blue at the N-terminus through red at the C-terminus) or one color per chain.

— Local backbone conformation —

DSSP 8-state secondary structure assigns each residue one of H (α-helix), G (3₁₀-helix), I (π-helix), E (extended β-strand), B (isolated β-bridge), T (hydrogen-bonded turn), S (bend), or '-' (coil). The assignment is computed from backbone hydrogen-bond geometry via the Kabsch–Sander algorithm.

P-SEA three-state annotation labels each residue as helix, strand, or coil based purely on the geometry of the Cα trace. It serves as a fallback when the full backbone (and thus DSSP) is unavailable.

The φ/ψ torsion pair specifies the backbone conformation at each residue. φ rotates about the N–Cα bond, ψ about the Cα–C bond. Steric clashes forbid most of the (φ, ψ) plane — the allowed regions (α-helix basin, β-sheet basin, left-handed helix) are the Ramachandran-allowed regions.

— Global shape and packing —

The geometric summary reports three shape descriptors. Rg (radius of gyration) measures how spread out the Cα atoms are about their centre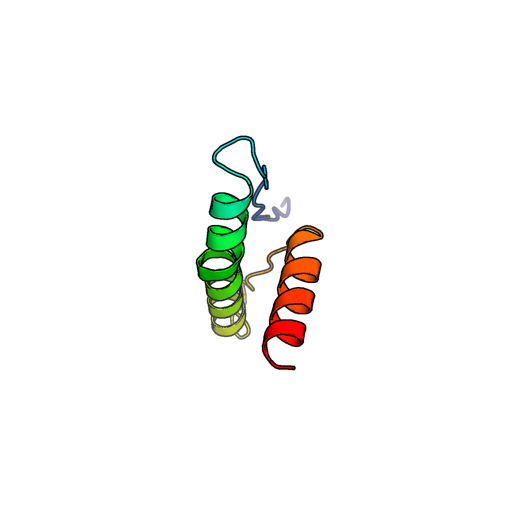 of mass; compact globular proteins have small Rg, elongated or unfolded ones large. Cα contacts (<8 Å, |i−j|>4) count long-range residue pairs in spatial proximity — high for tightly packed folds, near zero for rods or random coil. The bounding-box extents give the protein's footprint along x, y, z in Å.

Accessible surface area quantifies burial. A residue with SASA near zero is packed into the hydrophobic core; one with SASA >100 Å² sits on the surface. Computed here via the Shrake–Rupley numerical algorithm with a 1.4 Å probe.

Plot images: a contact map (which residues are close in 3D, as an N×N binary image), a Ramachandran scatter (backbone torsion angles, revealing secondary-structure composition at a glance), and — for AlphaFold structures — a PAE heatmap (pairwise prediction confidence).

— Structural neighborhood —

The Foldseek 3Di string encodes local tertiary geometry as a 20-letter alphabet — one character per residue — derived from the relative positions of nearby Cα atoms. Unlike the amino-acid sequence, 3Di is a direct function of the 3D structure, so two proteins with the same fold have similar 3Di strings even at low sequence identity.

Nearest PDB neighbors are the top structural matches found by Foldseek when searching this structure against the entire Protein Data Bank. Each hit reports a TM-score (0 to 1; >0.5 almost always implies the same fold) and an E-value. These are *structural* homologs — they may share no detectable sequence similarity.

— Confidence and disorder —

For AlphaFold models, the B-factor field carries pLDDT — the model's own estimate of local accuracy on a 0–100 scale. Regions with pLDDT<50 should be treated as essentially unmodeled; they often correspond to intrinsically disordered segments.

B-factor (Debye–Waller factor) reflects atomic displacement in the crystal lattice. It is an experimental observable (units Å²), not a prediction; low values mean the atom is pinned down, high values mean it moves or is heterogeneous across the crystal.

Predicted aligned error is AlphaFold's pairwise confidence. Unlike pLDDT (per-residue), PAE is per-residue-pair and captures whether two parts of the structure are correctly placed relative to each other. Units are ångströms of expected positional error.